Protein AF-A0AA35TK89-F1 (afdb_monomer)

Mean predicted aligned error: 12.52 Å

Nearest PDB structures (foldseek):
  7r2e-assembly1_A  TM=8.280E-01  e=3.442E-04  Homo sapiens
  4i98-assembly1_A  TM=2.600E-01  e=9.734E+00  Streptococcus pneumoniae P1031

Foldseek 3Di:
DDQWLQPDDPPVVQVVVQVVVQVVCCVPVVVDDRDRDDDDDDDADEHHDPDDPCRVLQVVQVVVLVVVCVVVVADPPRGDNCSRPPVCSPCSVVVVVVVVVVVVVVVVVVVPPDDDDDDDDDDDDDDDDDDDDDDDDDD

Structure (mmCIF, N/CA/C/O backbone):
data_AF-A0AA35TK89-F1
#
_entry.id   AF-A0AA35TK89-F1
#
loop_
_atom_site.group_PDB
_atom_site.id
_atom_site.type_symbol
_atom_site.label_atom_id
_atom_site.label_alt_id
_atom_site.label_comp_id
_atom_site.label_asym_id
_atom_site.label_entity_id
_atom_site.label_seq_id
_atom_site.pdbx_PDB_ins_code
_atom_site.Cartn_x
_atom_site.Cartn_y
_atom_site.Cartn_z
_atom_site.occupancy
_atom_site.B_iso_or_equiv
_atom_site.auth_seq_id
_atom_site.auth_comp_id
_atom_site.auth_asym_id
_atom_site.auth_atom_id
_atom_site.pdbx_PDB_model_num
ATOM 1 N N . MET A 1 1 ? -5.494 -4.785 6.173 1.00 86.12 1 MET A N 1
ATOM 2 C CA . MET A 1 1 ? -4.392 -5.705 5.810 1.00 86.12 1 MET A CA 1
ATOM 3 C C . MET A 1 1 ? -3.110 -4.909 5.686 1.00 86.12 1 MET A C 1
ATOM 5 O O . MET A 1 1 ? -3.197 -3.723 5.394 1.00 86.12 1 MET A O 1
ATOM 9 N N . ILE A 1 2 ? -1.957 -5.533 5.904 1.00 89.31 2 ILE A N 1
ATOM 10 C CA . ILE A 1 2 ? -0.645 -4.938 5.632 1.00 89.31 2 ILE A CA 1
ATOM 11 C C . ILE A 1 2 ? -0.025 -5.726 4.484 1.00 89.31 2 ILE A C 1
ATOM 13 O O . ILE A 1 2 ? 0.161 -6.933 4.607 1.00 89.31 2 ILE A O 1
ATOM 17 N N . LEU A 1 3 ? 0.241 -5.038 3.376 1.00 90.00 3 LEU A N 1
ATOM 18 C CA . LEU A 1 3 ? 0.800 -5.614 2.158 1.00 90.00 3 LEU A CA 1
ATOM 19 C C . LEU A 1 3 ? 2.230 -5.097 2.006 1.00 90.00 3 LEU A C 1
ATOM 21 O O . LEU A 1 3 ? 2.431 -3.958 1.595 1.00 90.00 3 LEU A O 1
ATOM 25 N N . ASP A 1 4 ? 3.206 -5.908 2.409 1.00 90.56 4 ASP A N 1
ATOM 26 C CA . ASP A 1 4 ? 4.624 -5.541 2.414 1.00 90.56 4 ASP A CA 1
ATOM 27 C C . ASP A 1 4 ? 5.449 -6.672 1.796 1.00 90.56 4 ASP A C 1
ATOM 29 O O . ASP A 1 4 ? 5.420 -7.803 2.272 1.00 90.56 4 ASP A O 1
ATOM 33 N N . SER A 1 5 ? 6.171 -6.363 0.721 1.00 90.25 5 SER A N 1
ATOM 34 C CA . SER A 1 5 ? 7.039 -7.299 0.003 1.00 90.25 5 SER A CA 1
ATOM 35 C C . SER A 1 5 ? 8.399 -7.507 0.669 1.00 90.25 5 SER A C 1
ATOM 37 O O . SER A 1 5 ? 9.101 -8.439 0.295 1.00 90.25 5 SER A O 1
ATOM 39 N N . LEU A 1 6 ? 8.789 -6.664 1.633 1.00 88.75 6 LEU A N 1
ATOM 40 C CA . LEU A 1 6 ? 9.995 -6.862 2.449 1.00 88.75 6 LEU A CA 1
ATOM 41 C C . LEU A 1 6 ? 9.738 -7.726 3.689 1.00 88.75 6 LEU A C 1
ATOM 43 O O . LEU A 1 6 ? 10.680 -8.036 4.409 1.00 88.75 6 LEU A O 1
ATOM 47 N N . GLU A 1 7 ? 8.475 -8.050 3.981 1.00 79.25 7 GLU A N 1
ATOM 48 C CA . GLU A 1 7 ? 8.054 -8.790 5.181 1.00 79.25 7 GLU A CA 1
ATOM 49 C C . GLU A 1 7 ? 8.506 -8.158 6.518 1.00 79.25 7 GLU A C 1
ATOM 51 O O . GLU A 1 7 ? 8.466 -8.790 7.579 1.00 79.25 7 GLU A O 1
ATOM 56 N N . ILE A 1 8 ? 8.877 -6.872 6.516 1.00 78.50 8 ILE A N 1
ATOM 57 C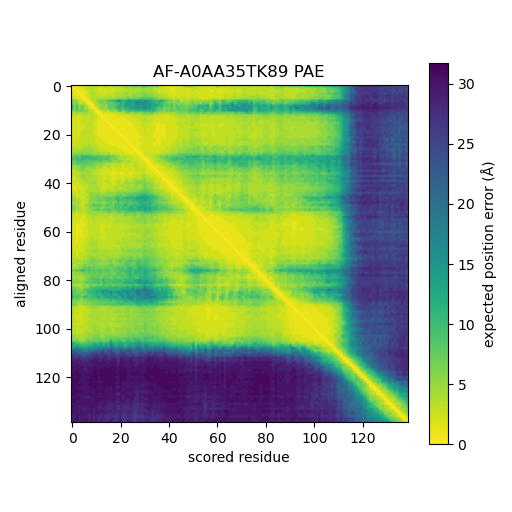 CA . ILE A 1 8 ? 9.311 -6.164 7.723 1.00 78.50 8 ILE A CA 1
ATOM 58 C C . ILE A 1 8 ? 8.074 -5.772 8.534 1.00 78.50 8 ILE A C 1
ATOM 60 O O . ILE A 1 8 ? 7.311 -4.869 8.186 1.00 78.50 8 ILE A O 1
ATOM 64 N N . ARG A 1 9 ? 7.876 -6.421 9.685 1.00 72.50 9 ARG A N 1
ATOM 65 C CA . ARG A 1 9 ? 6.754 -6.108 10.581 1.00 72.50 9 ARG A CA 1
ATOM 66 C C . ARG A 1 9 ? 6.933 -4.737 11.233 1.00 72.50 9 ARG A C 1
ATOM 68 O O . ARG A 1 9 ? 7.667 -4.577 12.202 1.00 72.50 9 ARG A O 1
ATOM 75 N N . ARG A 1 10 ? 6.183 -3.743 10.756 1.00 75.38 10 ARG A N 1
ATOM 76 C CA . ARG A 1 10 ? 6.142 -2.389 11.333 1.00 75.38 10 ARG A CA 1
ATOM 77 C C . ARG A 1 10 ? 4.942 -2.222 12.270 1.00 75.38 10 ARG A C 1
ATOM 79 O O . ARG A 1 10 ? 3.953 -1.579 11.923 1.00 75.38 10 ARG A O 1
ATOM 86 N N . GLY A 1 11 ? 5.029 -2.796 13.474 1.00 74.88 11 GLY A N 1
ATOM 87 C CA . GLY A 1 11 ? 3.918 -2.845 14.443 1.00 74.88 11 GLY A CA 1
ATOM 88 C C . GLY A 1 11 ? 3.301 -1.482 14.796 1.00 74.88 11 GLY A C 1
ATOM 89 O O . GLY A 1 11 ? 2.091 -1.380 14.986 1.00 74.88 11 GLY A O 1
ATOM 90 N N . ALA A 1 12 ? 4.099 -0.410 14.786 1.00 88.44 12 ALA A N 1
ATOM 91 C CA . ALA A 1 12 ? 3.628 0.943 15.087 1.00 88.44 12 ALA A CA 1
ATOM 92 C C . ALA A 1 12 ? 2.654 1.523 14.040 1.00 88.44 12 ALA A C 1
ATOM 94 O O . ALA A 1 12 ? 1.899 2.441 14.362 1.00 88.44 12 ALA A O 1
ATOM 95 N N . ILE A 1 13 ? 2.643 1.011 12.801 1.00 91.44 13 ILE A N 1
ATOM 96 C CA . ILE A 1 13 ? 1.786 1.543 11.727 1.00 91.44 13 ILE A CA 1
ATOM 97 C C . ILE A 1 13 ? 0.306 1.371 12.072 1.00 91.44 13 ILE A C 1
ATOM 99 O O . ILE A 1 13 ? -0.472 2.303 11.900 1.00 91.44 13 ILE A O 1
ATOM 103 N N . VAL A 1 14 ? -0.081 0.214 12.613 1.00 91.69 14 VAL A N 1
ATOM 104 C CA . VAL A 1 14 ? -1.481 -0.073 12.966 1.00 91.69 14 VAL A CA 1
ATOM 105 C C . VAL A 1 14 ? -1.971 0.879 14.049 1.00 91.69 14 VAL A C 1
ATOM 107 O O . VAL A 1 14 ? -3.064 1.429 13.944 1.00 91.69 14 VAL A O 1
ATOM 110 N N . THR A 1 15 ? -1.142 1.114 15.067 1.00 94.25 15 THR A N 1
ATOM 111 C CA . THR A 1 15 ? -1.441 2.066 16.140 1.00 94.25 15 THR A CA 1
ATOM 112 C C . THR A 1 15 ? -1.620 3.474 15.585 1.00 94.25 15 THR A C 1
ATOM 114 O O . THR A 1 15 ? -2.601 4.133 15.914 1.00 94.25 15 THR A O 1
ATOM 117 N N . ARG A 1 16 ? -0.727 3.920 14.691 1.00 96.00 16 ARG A N 1
ATOM 118 C CA . ARG A 1 16 ? -0.839 5.241 14.053 1.00 96.00 16 ARG A CA 1
ATOM 119 C C . ARG A 1 16 ? -2.115 5.375 13.222 1.00 96.00 16 ARG A C 1
ATOM 121 O O . ARG A 1 16 ? -2.794 6.385 13.353 1.00 96.00 16 ARG A O 1
ATOM 128 N N . ILE A 1 17 ? -2.472 4.358 12.434 1.00 96.12 17 ILE A N 1
ATOM 129 C CA . ILE A 1 17 ? -3.720 4.346 11.654 1.00 96.12 17 ILE A CA 1
ATOM 130 C C . ILE A 1 17 ? -4.944 4.404 12.579 1.00 96.12 17 ILE A C 1
ATOM 132 O O . ILE A 1 17 ? -5.846 5.196 12.337 1.00 96.12 17 ILE A O 1
ATOM 136 N N . ASN A 1 18 ? -4.975 3.612 13.654 1.00 96.12 18 ASN A N 1
ATOM 137 C CA . ASN A 1 18 ? -6.081 3.634 14.618 1.00 96.12 18 ASN A CA 1
ATOM 138 C C . ASN A 1 18 ? -6.241 5.003 15.292 1.00 96.12 18 ASN A C 1
ATOM 140 O O . ASN A 1 18 ? -7.367 5.481 15.439 1.00 96.12 18 ASN A O 1
ATOM 144 N N . ASN A 1 19 ? -5.131 5.636 15.675 1.00 96.94 19 ASN A N 1
ATOM 145 C CA . ASN A 1 19 ? -5.151 6.973 16.262 1.00 96.94 19 ASN A CA 1
ATOM 146 C C . ASN A 1 19 ? -5.663 7.999 15.247 1.00 96.94 19 ASN A C 1
ATOM 148 O O . ASN A 1 19 ? -6.616 8.708 15.540 1.00 96.94 19 ASN A O 1
ATOM 152 N N . TYR A 1 20 ? -5.107 8.005 14.032 1.00 97.44 20 TYR A N 1
ATOM 153 C CA . TYR A 1 20 ? -5.545 8.898 12.959 1.00 97.44 20 TYR A CA 1
ATOM 154 C C . TYR A 1 20 ? -7.046 8.772 12.676 1.00 97.44 20 TYR A C 1
ATOM 156 O O . TYR A 1 20 ? -7.752 9.770 12.668 1.00 97.44 20 TYR A O 1
ATOM 164 N N . LEU A 1 21 ? -7.561 7.548 12.516 1.00 97.25 21 LEU A N 1
ATOM 165 C CA . LEU A 1 21 ? -8.985 7.328 12.244 1.00 97.25 21 LEU A CA 1
ATOM 166 C C . LEU A 1 21 ? -9.887 7.757 13.409 1.00 97.25 21 LEU A C 1
ATOM 168 O O . LEU A 1 21 ? -11.005 8.206 13.175 1.00 97.25 21 LEU A O 1
ATOM 172 N N . THR A 1 22 ? -9.409 7.624 14.649 1.00 97.06 22 THR A N 1
ATOM 173 C CA . THR A 1 22 ? -10.129 8.083 15.848 1.00 97.06 22 THR A CA 1
ATOM 174 C C . THR A 1 22 ? -10.279 9.604 15.838 1.00 97.06 22 THR A C 1
ATOM 176 O O . THR A 1 22 ? -11.391 10.103 16.008 1.00 97.06 22 THR A O 1
ATOM 179 N N . GLU A 1 23 ? -9.196 10.330 15.556 1.00 97.00 23 GLU A N 1
ATOM 180 C CA . GLU A 1 23 ? -9.220 11.794 15.455 1.00 97.00 23 GLU A CA 1
ATOM 181 C C . GLU A 1 23 ? -10.053 12.269 14.254 1.00 97.00 23 GLU A C 1
ATOM 183 O O . GLU A 1 23 ? -10.955 13.096 14.402 1.00 97.00 23 GLU A O 1
ATOM 188 N N . GLU A 1 24 ? -9.835 11.690 13.069 1.00 97.25 24 GLU A N 1
ATOM 189 C CA . GLU A 1 24 ? -10.591 12.030 11.856 1.00 97.25 24 GLU A CA 1
ATOM 190 C C . GLU A 1 24 ? -12.095 11.809 12.024 1.00 97.25 24 GLU A C 1
ATOM 192 O O . GLU A 1 24 ? -12.898 12.598 11.521 1.00 97.25 24 GLU A O 1
ATOM 197 N N . TRP A 1 25 ? -12.498 10.752 12.736 1.00 96.75 25 TRP A N 1
ATOM 198 C CA . TRP A 1 25 ? -13.903 10.518 13.054 1.00 96.75 25 TRP A CA 1
ATOM 199 C C . TRP A 1 25 ? -14.468 11.626 13.937 1.00 96.75 25 TRP A C 1
ATOM 201 O O . TRP A 1 25 ? -15.524 12.165 13.614 1.00 96.75 25 TRP A O 1
ATOM 211 N N . GLY A 1 26 ? -13.757 12.018 14.999 1.00 95.19 26 GLY A N 1
ATOM 212 C CA . GLY A 1 26 ? -14.169 13.128 15.862 1.00 95.19 26 GLY A CA 1
ATOM 213 C C . GLY A 1 26 ? -14.350 14.442 15.094 1.00 95.19 26 GLY A C 1
ATOM 214 O O . GLY A 1 26 ? -15.298 15.184 15.345 1.00 95.19 26 GLY A O 1
ATOM 215 N N . VAL A 1 27 ? -13.499 14.701 14.097 1.00 95.88 27 VAL A N 1
ATOM 216 C CA . VAL A 1 27 ? -13.588 15.905 13.256 1.00 95.88 27 VAL A CA 1
ATOM 217 C C . VAL A 1 27 ? -14.733 15.825 12.242 1.00 95.88 27 VAL A C 1
ATOM 219 O O . VAL A 1 27 ? -15.470 16.800 12.075 1.00 95.88 27 VAL A O 1
ATOM 222 N N . LYS A 1 28 ? -14.893 14.692 11.545 1.00 96.38 28 LYS A N 1
ATOM 223 C CA . LYS A 1 28 ? -15.840 14.547 10.421 1.00 96.38 28 LYS A CA 1
ATOM 224 C C . LYS A 1 28 ? -17.244 14.105 10.834 1.00 96.38 28 LYS A C 1
ATOM 226 O O . LYS A 1 28 ? -18.175 14.266 10.047 1.00 96.38 28 LYS A O 1
ATOM 231 N N . LYS A 1 29 ? -17.408 13.511 12.017 1.00 94.94 29 LYS A N 1
ATOM 232 C CA . LYS A 1 29 ? -18.661 12.919 12.515 1.00 94.94 29 LYS A CA 1
ATOM 233 C C . LYS A 1 29 ? -19.034 13.486 13.887 1.00 94.94 29 LYS A C 1
ATOM 235 O O . LYS A 1 29 ? -19.331 12.733 14.806 1.00 94.94 29 LYS A O 1
ATOM 240 N N . LYS A 1 30 ? -19.034 14.819 14.007 1.00 87.06 30 LYS A N 1
ATOM 241 C CA . LYS A 1 30 ? -19.283 15.550 15.267 1.00 87.06 30 LYS A CA 1
ATOM 242 C C . LYS A 1 30 ? -20.627 15.224 15.923 1.00 87.06 30 LYS A C 1
ATOM 244 O O . LYS A 1 30 ? -20.705 15.195 17.144 1.00 87.06 30 LYS A O 1
ATOM 249 N N . ASP A 1 31 ? -21.644 14.932 15.115 1.00 93.50 31 ASP A N 1
ATOM 250 C CA . ASP A 1 31 ? -22.985 14.577 15.601 1.00 93.50 31 ASP A CA 1
ATOM 251 C C . ASP A 1 31 ? -23.131 13.078 15.916 1.00 93.50 31 ASP A C 1
ATOM 253 O O . ASP A 1 31 ? -24.184 12.619 16.355 1.00 93.50 31 ASP A O 1
ATOM 257 N N . CYS A 1 32 ? -22.091 12.280 15.660 1.00 92.94 32 CYS A N 1
ATOM 258 C CA . CYS A 1 32 ? -22.058 10.864 16.002 1.00 92.94 32 CYS A CA 1
ATOM 259 C C . CYS A 1 32 ? -21.332 10.647 17.330 1.00 92.94 32 CYS A C 1
ATOM 261 O O . CYS A 1 32 ? -20.485 11.433 17.751 1.00 92.94 32 CYS A O 1
ATOM 263 N N . SER A 1 33 ? -21.612 9.511 17.969 1.00 93.31 33 SER A N 1
ATOM 264 C CA . SER A 1 33 ? -20.883 9.095 19.164 1.00 93.31 33 SER A CA 1
ATOM 265 C C . S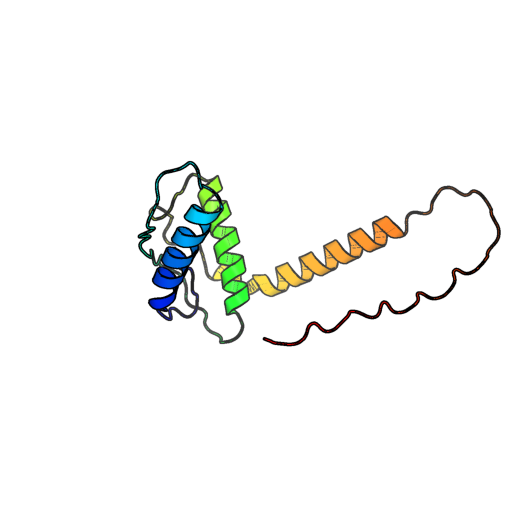ER A 1 33 ? -19.370 9.009 18.900 1.00 93.31 33 SER A C 1
ATOM 267 O O . SER A 1 33 ? -18.971 8.559 17.815 1.00 93.31 33 SER A O 1
ATOM 269 N N . PRO A 1 34 ? -18.521 9.339 19.890 1.00 92.19 34 PRO A N 1
ATOM 270 C CA . PRO A 1 34 ? -17.085 9.111 19.801 1.00 92.19 34 PRO A CA 1
ATOM 271 C C . PRO A 1 34 ? -16.768 7.639 19.511 1.00 92.19 34 PRO A C 1
ATOM 273 O O . PRO A 1 34 ? -17.321 6.738 20.143 1.00 92.19 34 PRO A O 1
ATOM 276 N N . VAL A 1 35 ? -15.851 7.388 18.575 1.00 95.44 35 VAL A N 1
ATOM 277 C CA . 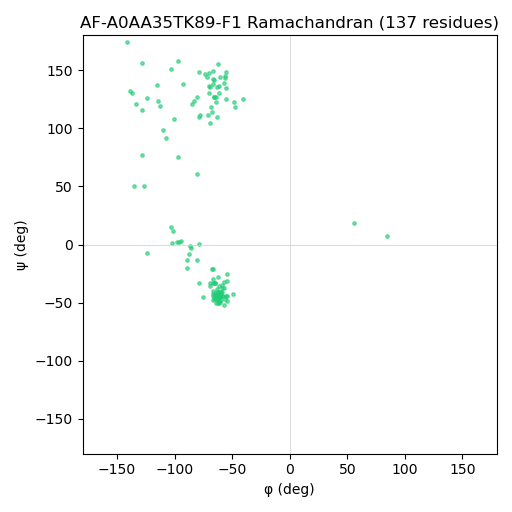VAL A 1 35 ? -15.398 6.037 18.213 1.00 95.44 35 VAL A CA 1
ATOM 278 C C . VAL A 1 35 ? -13.890 5.957 18.374 1.00 95.44 35 VAL A C 1
ATOM 280 O O . VAL A 1 35 ? -13.159 6.734 17.771 1.00 95.44 35 VAL A O 1
ATOM 283 N N . LYS A 1 36 ? -13.419 4.970 19.142 1.00 95.56 36 LYS A N 1
ATOM 284 C CA . LYS A 1 36 ? -11.996 4.629 19.241 1.00 95.56 36 LYS A CA 1
ATOM 285 C C . LYS A 1 36 ? -11.698 3.412 18.375 1.00 95.56 36 LYS A C 1
ATOM 287 O O . LYS A 1 36 ? -12.071 2.291 18.730 1.00 95.56 36 LYS A O 1
ATOM 292 N N . PHE A 1 37 ? -11.010 3.620 17.257 1.00 95.25 37 PHE A N 1
ATOM 293 C CA . PHE A 1 37 ? -10.678 2.538 16.332 1.00 95.25 37 PHE A CA 1
ATOM 294 C C . PHE A 1 37 ? -9.653 1.575 16.950 1.00 95.25 37 PHE A C 1
ATOM 296 O O . PHE A 1 37 ? -8.670 1.980 17.570 1.00 95.25 37 PHE A O 1
ATOM 303 N N . LYS A 1 38 ? -9.900 0.269 16.785 1.00 93.94 38 LYS A N 1
ATOM 304 C CA . LYS A 1 38 ? -9.034 -0.833 17.244 1.00 93.94 38 LYS A CA 1
ATOM 305 C C . LYS A 1 38 ? -8.882 -1.889 16.146 1.00 93.94 38 LYS A C 1
ATOM 307 O O . LYS A 1 38 ? -9.123 -3.077 16.360 1.00 93.94 38 LYS A O 1
ATOM 312 N N . LEU A 1 39 ? -8.530 -1.446 14.942 1.00 91.19 39 LEU A N 1
ATOM 313 C CA . LEU A 1 39 ? -8.285 -2.322 13.801 1.00 91.19 39 LEU A CA 1
ATOM 314 C C . LEU A 1 39 ? -7.123 -3.272 14.108 1.00 91.19 39 LEU A C 1
ATOM 316 O O . LEU A 1 39 ? -6.087 -2.853 14.632 1.00 91.19 39 LEU A O 1
ATOM 320 N N . LYS A 1 40 ? -7.297 -4.549 13.756 1.00 89.25 40 LYS A N 1
ATOM 321 C CA . LYS A 1 40 ? -6.250 -5.575 13.822 1.00 89.25 40 LYS A CA 1
ATOM 322 C C . LYS A 1 40 ? -5.539 -5.669 12.474 1.00 89.25 40 LYS A C 1
ATOM 324 O O . LYS A 1 40 ? -6.184 -5.660 11.425 1.00 89.25 40 LYS A O 1
ATOM 329 N N . ALA A 1 41 ? -4.213 -5.790 12.492 1.00 87.31 41 ALA A N 1
ATOM 330 C CA . ALA A 1 41 ? -3.475 -6.102 11.275 1.00 87.31 41 ALA A CA 1
ATOM 331 C C . ALA A 1 41 ? -3.744 -7.539 10.830 1.00 87.31 41 ALA A C 1
ATOM 333 O O . ALA A 1 41 ? -3.711 -8.472 11.627 1.00 87.31 41 ALA A O 1
ATOM 334 N N . VAL A 1 42 ? -3.947 -7.691 9.526 1.00 85.50 42 VAL A N 1
ATOM 335 C CA . VAL A 1 42 ? -3.960 -8.978 8.830 1.00 85.50 42 VAL A CA 1
ATOM 336 C C . VAL A 1 42 ? -2.773 -8.966 7.881 1.00 85.50 42 VAL A C 1
ATOM 338 O O . VAL A 1 42 ? -2.666 -8.046 7.064 1.00 85.50 42 VAL A O 1
ATOM 341 N N . HIS A 1 43 ? -1.899 -9.958 8.016 1.00 84.38 43 HIS A N 1
ATOM 342 C CA . HIS A 1 43 ? -0.732 -10.167 7.165 1.00 84.38 43 HIS A CA 1
ATOM 343 C C . HIS A 1 43 ? -1.019 -11.372 6.266 1.00 84.38 43 HIS A C 1
ATOM 345 O O . HIS A 1 43 ? -0.816 -12.502 6.712 1.00 84.38 43 HIS A O 1
ATOM 351 N N . PRO A 1 44 ? -1.578 -11.165 5.061 1.00 82.19 44 PRO A N 1
ATOM 352 C CA . PRO A 1 44 ? -1.762 -12.265 4.126 1.00 82.19 44 PRO A CA 1
ATOM 353 C C . PRO A 1 44 ? -0.400 -12.843 3.735 1.00 82.19 44 PRO A C 1
ATOM 355 O O . PRO A 1 44 ? 0.614 -12.144 3.774 1.00 82.19 44 PRO A O 1
ATOM 358 N N . LYS A 1 45 ? -0.392 -14.113 3.330 1.00 80.12 45 LYS A N 1
ATOM 359 C CA . LYS A 1 45 ? 0.779 -14.706 2.691 1.00 80.12 45 LYS A CA 1
ATOM 360 C C . LYS A 1 45 ? 1.016 -13.972 1.371 1.00 80.12 45 LYS A C 1
ATOM 362 O O . LYS A 1 45 ? 0.109 -13.868 0.546 1.00 80.12 45 LYS A O 1
ATOM 367 N N . LEU A 1 46 ? 2.209 -13.415 1.222 1.00 82.88 46 LEU A N 1
ATOM 368 C CA . LEU A 1 46 ? 2.649 -12.678 0.044 1.00 82.88 46 LEU A CA 1
ATOM 369 C C . LEU A 1 46 ? 3.981 -13.255 -0.410 1.00 82.88 46 LEU A C 1
ATOM 371 O O . LEU A 1 46 ? 4.704 -13.855 0.382 1.00 82.88 46 LEU A O 1
ATOM 375 N N . LEU A 1 47 ? 4.300 -13.082 -1.687 1.00 81.00 47 LEU A N 1
ATOM 376 C CA . LEU A 1 47 ? 5.612 -13.459 -2.193 1.00 81.00 47 LEU A CA 1
ATOM 377 C C . LEU A 1 47 ? 6.596 -12.319 -1.899 1.00 81.00 47 LEU A C 1
ATOM 379 O O . LEU A 1 47 ? 6.333 -11.184 -2.308 1.00 81.00 47 LEU A O 1
ATOM 383 N N . PRO A 1 48 ? 7.708 -12.588 -1.195 1.00 83.19 48 PRO A N 1
ATOM 384 C CA . PRO A 1 48 ? 8.688 -11.560 -0.894 1.00 83.19 48 PRO A CA 1
ATOM 385 C C . PRO A 1 48 ? 9.378 -11.088 -2.177 1.00 83.19 48 PRO A C 1
ATOM 387 O O . PRO A 1 48 ? 9.557 -11.849 -3.134 1.00 83.19 48 PRO A O 1
ATOM 390 N N . GLN A 1 49 ? 9.794 -9.823 -2.200 1.00 87.44 49 GLN A N 1
ATOM 391 C CA . GLN A 1 49 ? 10.648 -9.335 -3.280 1.00 87.44 49 GLN A CA 1
ATOM 392 C C . GLN A 1 49 ? 12.060 -9.9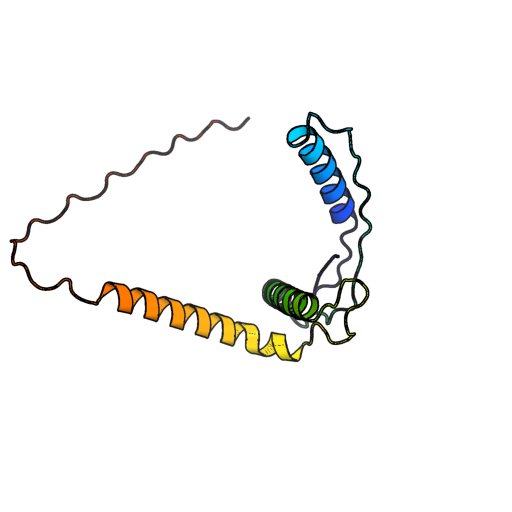11 -3.146 1.00 87.44 49 GLN A C 1
ATOM 394 O O . GLN A 1 49 ? 12.581 -10.056 -2.043 1.00 87.44 49 GLN A O 1
ATOM 399 N N . ASN A 1 50 ? 12.703 -10.200 -4.277 1.00 86.00 50 ASN A N 1
ATOM 400 C CA . ASN A 1 50 ? 14.072 -10.723 -4.326 1.00 86.00 50 ASN A CA 1
ATOM 401 C C . ASN A 1 50 ? 15.125 -9.653 -4.671 1.00 86.00 50 ASN A C 1
ATOM 403 O O . ASN A 1 50 ? 16.268 -9.987 -4.972 1.00 86.00 50 ASN A O 1
ATOM 407 N N . ASN A 1 51 ? 14.750 -8.374 -4.651 1.00 86.81 51 ASN A N 1
ATOM 408 C CA . ASN A 1 51 ? 15.644 -7.237 -4.864 1.00 86.81 51 ASN A CA 1
ATOM 409 C C . ASN A 1 51 ? 15.275 -6.073 -3.928 1.00 86.81 51 ASN A C 1
ATOM 411 O O . ASN A 1 51 ? 14.294 -6.146 -3.195 1.00 86.81 51 ASN A O 1
ATOM 415 N N . SER A 1 52 ? 16.072 -5.004 -3.927 1.00 87.19 52 SER A N 1
ATOM 416 C CA . SER A 1 52 ? 15.900 -3.857 -3.024 1.00 87.19 52 SER A CA 1
ATOM 417 C C . SER A 1 52 ? 15.158 -2.664 -3.641 1.00 87.19 52 SER A C 1
ATOM 419 O O . SER A 1 52 ? 15.014 -1.636 -2.980 1.00 87.19 52 SER A O 1
ATOM 421 N N . CYS A 1 53 ? 14.697 -2.761 -4.892 1.00 90.62 53 CYS A N 1
ATOM 422 C CA . CYS A 1 53 ? 14.171 -1.622 -5.652 1.00 90.62 53 CYS A CA 1
ATOM 423 C C . CYS A 1 53 ? 12.744 -1.816 -6.192 1.00 90.62 53 CYS A C 1
ATOM 425 O O . CYS A 1 53 ? 12.155 -0.859 -6.703 1.00 90.62 53 CYS A O 1
ATOM 427 N N . ASP A 1 54 ? 12.162 -3.011 -6.064 1.00 91.62 54 ASP A N 1
ATOM 428 C CA . ASP A 1 54 ? 10.837 -3.348 -6.593 1.00 91.62 54 ASP A CA 1
ATOM 429 C C . ASP A 1 54 ? 9.700 -3.184 -5.585 1.00 91.62 54 ASP A C 1
ATOM 431 O O . ASP A 1 54 ? 8.549 -3.427 -5.942 1.00 91.62 54 ASP A O 1
ATOM 435 N N . CYS A 1 55 ? 9.954 -2.710 -4.361 1.00 92.06 55 CYS A N 1
ATOM 436 C CA . CYS A 1 55 ? 8.918 -2.575 -3.330 1.00 92.06 55 CYS A CA 1
ATOM 437 C C . CYS A 1 55 ? 7.656 -1.846 -3.842 1.00 92.06 55 CYS A C 1
ATOM 439 O O . CYS A 1 55 ? 6.541 -2.317 -3.620 1.00 92.06 55 CYS A O 1
ATOM 441 N N . GLY A 1 56 ? 7.825 -0.768 -4.616 1.00 92.88 56 GLY A N 1
ATOM 442 C CA . GLY A 1 56 ? 6.726 -0.035 -5.252 1.00 92.88 56 GLY A CA 1
ATOM 443 C C . GLY A 1 56 ? 6.027 -0.806 -6.379 1.00 92.88 56 GLY A C 1
ATOM 444 O O . GLY A 1 56 ? 4.814 -0.698 -6.532 1.00 92.88 56 GLY A O 1
ATOM 445 N N . VAL A 1 57 ? 6.753 -1.633 -7.134 1.00 93.50 57 VAL A N 1
ATOM 446 C CA . VAL A 1 57 ? 6.176 -2.507 -8.171 1.00 93.50 57 VAL A CA 1
ATOM 447 C C . VAL A 1 57 ? 5.286 -3.574 -7.531 1.00 93.50 57 VAL A C 1
ATOM 449 O O . VAL A 1 57 ? 4.169 -3.801 -7.994 1.00 93.50 57 VAL A O 1
ATOM 452 N N . PHE A 1 58 ? 5.738 -4.172 -6.426 1.00 92.88 58 PHE A N 1
ATOM 453 C CA . PHE A 1 58 ? 4.941 -5.122 -5.650 1.00 92.88 58 PHE A CA 1
ATOM 454 C C . PHE A 1 58 ? 3.680 -4.472 -5.071 1.00 92.88 58 PHE A C 1
ATOM 456 O O . PHE A 1 58 ? 2.613 -5.071 -5.157 1.00 92.88 58 PHE A O 1
ATOM 463 N N . VAL A 1 59 ? 3.755 -3.234 -4.561 1.00 92.88 59 VAL A N 1
ATOM 464 C CA . VAL A 1 59 ? 2.560 -2.496 -4.101 1.00 92.88 59 VAL A CA 1
ATOM 465 C C . VAL A 1 59 ? 1.523 -2.374 -5.218 1.00 92.88 59 VAL A C 1
ATOM 467 O O . VAL A 1 59 ? 0.351 -2.675 -4.994 1.00 92.88 59 VAL A O 1
ATOM 470 N N . LEU A 1 60 ? 1.941 -1.988 -6.428 1.00 94.38 60 LEU A N 1
ATOM 471 C CA . LEU A 1 60 ? 1.034 -1.887 -7.574 1.00 94.38 60 LEU A CA 1
ATOM 472 C C . LEU A 1 60 ? 0.409 -3.241 -7.927 1.00 94.38 60 LEU A C 1
ATOM 474 O O . LEU A 1 60 ? -0.796 -3.309 -8.173 1.00 94.38 60 LEU A O 1
ATOM 478 N N . GLN A 1 61 ? 1.201 -4.316 -7.913 1.00 92.56 61 GLN A N 1
ATOM 479 C CA . GLN A 1 61 ? 0.689 -5.656 -8.190 1.00 92.56 61 GLN A CA 1
ATOM 480 C C . GLN A 1 61 ? -0.310 -6.122 -7.123 1.00 92.56 61 GLN A C 1
ATOM 482 O O . GLN A 1 61 ? -1.370 -6.635 -7.467 1.00 92.56 61 GLN A O 1
ATOM 487 N N . TYR A 1 62 ? -0.027 -5.896 -5.838 1.00 91.88 62 TYR A N 1
ATOM 488 C CA . TYR A 1 62 ? -0.930 -6.277 -4.752 1.00 91.88 62 TYR A CA 1
ATOM 489 C C . TYR A 1 62 ? -2.275 -5.559 -4.832 1.00 91.88 62 TYR A C 1
ATOM 491 O O . TYR A 1 62 ? -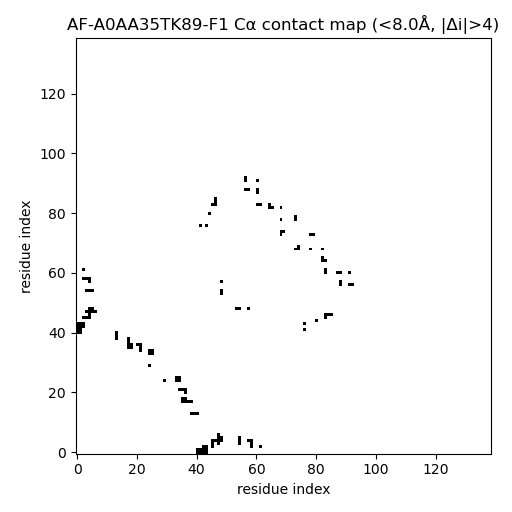3.313 -6.173 -4.597 1.00 91.88 62 TYR A O 1
ATOM 499 N N . VAL A 1 63 ? -2.273 -4.269 -5.175 1.00 92.75 63 VAL A N 1
ATOM 500 C CA . VAL A 1 63 ? -3.509 -3.493 -5.338 1.00 92.75 63 VAL A CA 1
ATOM 501 C C . VAL A 1 63 ? -4.316 -4.001 -6.533 1.00 92.75 63 VAL A C 1
ATOM 503 O O . VAL A 1 63 ? -5.525 -4.191 -6.412 1.00 92.75 63 VAL A O 1
ATOM 506 N N . GLU A 1 64 ? -3.669 -4.270 -7.667 1.00 92.88 64 GLU A N 1
ATOM 507 C CA . GLU A 1 64 ? -4.342 -4.829 -8.844 1.00 92.88 64 GLU A CA 1
ATOM 508 C C . GLU A 1 64 ? -4.979 -6.194 -8.543 1.00 92.88 64 GLU A C 1
ATOM 510 O O . GLU A 1 64 ? -6.171 -6.387 -8.792 1.00 92.88 64 GLU A O 1
ATOM 515 N N . SER A 1 65 ? -4.214 -7.106 -7.941 1.00 91.06 65 SER A N 1
ATOM 516 C CA . SER A 1 65 ? -4.678 -8.425 -7.504 1.00 91.06 65 SER A CA 1
ATOM 517 C C . SER A 1 65 ? -5.826 -8.340 -6.496 1.00 91.06 65 SER A C 1
ATOM 519 O O . SER A 1 65 ? -6.802 -9.083 -6.603 1.00 91.06 65 SER A O 1
ATOM 521 N N . LEU A 1 66 ? -5.757 -7.403 -5.543 1.00 91.31 66 LEU A N 1
ATOM 522 C CA . LEU A 1 66 ? -6.820 -7.181 -4.565 1.00 91.31 66 LEU A CA 1
ATOM 523 C C . LEU A 1 66 ? -8.128 -6.811 -5.268 1.00 91.31 66 LEU A C 1
ATOM 525 O O . LEU A 1 66 ? -9.161 -7.410 -4.988 1.00 91.31 66 LEU A O 1
ATOM 529 N N . PHE A 1 67 ? -8.101 -5.871 -6.214 1.00 92.69 67 PHE A N 1
ATOM 530 C CA . PHE A 1 67 ? -9.309 -5.496 -6.950 1.00 92.69 67 PHE A CA 1
ATOM 531 C C . PHE A 1 67 ? -9.843 -6.622 -7.838 1.00 92.69 67 PHE A C 1
ATOM 533 O O . PHE A 1 67 ? -11.058 -6.730 -7.992 1.00 92.69 67 PHE A O 1
ATOM 540 N N . GLN A 1 68 ? -8.980 -7.467 -8.405 1.00 91.44 68 GLN A N 1
ATOM 541 C CA . GLN A 1 68 ? -9.417 -8.665 -9.131 1.00 91.44 68 GLN A CA 1
ATOM 542 C C . GLN A 1 68 ? -10.133 -9.652 -8.196 1.00 91.44 68 GLN A C 1
ATOM 544 O 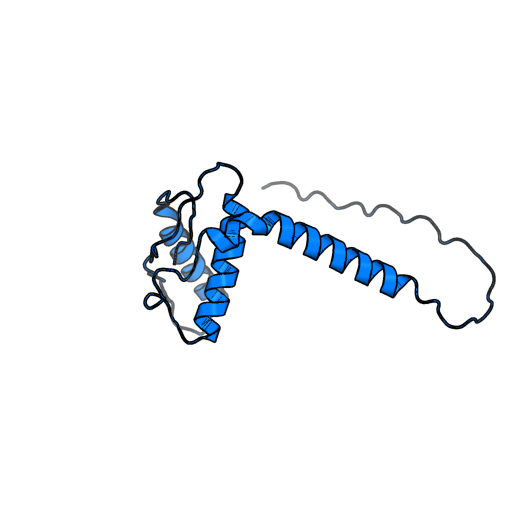O . GLN A 1 68 ? -11.225 -10.111 -8.524 1.00 91.44 68 GLN A O 1
ATOM 549 N N . CYS A 1 69 ? -9.585 -9.894 -7.002 1.00 90.31 69 CYS A N 1
ATOM 550 C CA . CYS A 1 69 ? -10.207 -10.739 -5.980 1.00 90.31 69 CYS A CA 1
ATOM 551 C C . CYS A 1 69 ? -11.559 -10.189 -5.520 1.00 90.31 69 CYS A C 1
ATOM 553 O O . CYS A 1 69 ? -12.547 -10.920 -5.509 1.00 90.31 69 CYS A O 1
ATOM 555 N N . LEU A 1 70 ? -11.623 -8.890 -5.211 1.00 91.69 70 LEU A N 1
ATOM 556 C CA . LEU A 1 70 ? -12.859 -8.228 -4.789 1.00 91.69 70 LEU A CA 1
ATOM 557 C C . LEU A 1 70 ? -13.944 -8.318 -5.872 1.00 91.69 70 LEU A C 1
ATOM 559 O O . LEU A 1 70 ? -15.098 -8.595 -5.556 1.00 91.69 70 LEU A O 1
ATOM 563 N N . LYS A 1 71 ? -13.582 -8.140 -7.150 1.00 92.62 71 LYS A N 1
ATOM 564 C CA . LYS A 1 71 ? -14.509 -8.304 -8.286 1.00 92.62 71 LYS A CA 1
ATOM 565 C C . LYS A 1 71 ? -15.010 -9.740 -8.438 1.00 92.62 71 LYS A C 1
ATOM 567 O O . LYS A 1 71 ? -16.153 -9.933 -8.833 1.00 92.62 71 LYS A O 1
ATOM 572 N N . ALA A 1 72 ? -14.177 -10.725 -8.110 1.00 91.31 72 ALA A N 1
ATOM 573 C CA . ALA A 1 72 ? -14.551 -12.137 -8.085 1.00 91.31 72 ALA A CA 1
ATOM 574 C C . ALA A 1 72 ? -15.345 -12.539 -6.822 1.00 91.31 72 ALA A C 1
ATOM 576 O O . ALA A 1 72 ? -15.723 -13.698 -6.682 1.00 91.31 72 ALA A O 1
ATOM 577 N N . GLY A 1 73 ? -15.613 -11.603 -5.902 1.00 91.69 73 GLY A N 1
ATOM 578 C CA . GLY A 1 73 ? -16.356 -11.859 -4.665 1.00 91.69 73 GLY A CA 1
ATOM 579 C C . GLY A 1 73 ? -15.507 -12.409 -3.515 1.00 91.69 73 GLY A C 1
ATOM 580 O O . GLY A 1 73 ? -16.050 -12.750 -2.466 1.00 91.69 73 GLY A O 1
ATOM 581 N N . HIS A 1 74 ? -14.182 -12.472 -3.668 1.00 89.44 74 HIS A N 1
ATOM 582 C CA . HIS A 1 74 ? -13.280 -12.851 -2.585 1.00 89.44 74 HIS A CA 1
ATOM 583 C C . HIS A 1 74 ? -13.031 -11.660 -1.659 1.00 89.44 74 HIS A C 1
ATOM 585 O O . HIS A 1 74 ? -12.605 -10.590 -2.098 1.00 89.44 74 HIS A O 1
ATOM 591 N N . LEU A 1 75 ? -13.260 -11.856 -0.360 1.00 85.50 75 LEU A N 1
ATOM 592 C CA . LEU A 1 75 ? -13.025 -10.851 0.673 1.00 85.50 75 LEU A CA 1
ATOM 593 C C . LEU A 1 75 ? -11.919 -11.318 1.621 1.00 85.50 75 LEU A C 1
ATOM 595 O O . LEU A 1 75 ? -11.933 -12.470 2.054 1.00 85.50 75 LEU A O 1
ATOM 599 N N . PRO A 1 76 ? -10.986 -10.439 2.018 1.00 81.56 76 PRO A N 1
ATOM 600 C CA . PRO A 1 76 ? -10.010 -10.771 3.046 1.00 81.56 76 PRO A CA 1
ATOM 601 C C . PRO A 1 76 ? -10.677 -11.204 4.367 1.00 81.56 76 PRO A C 1
ATOM 603 O O . PRO A 1 76 ? -11.629 -10.553 4.800 1.00 81.56 76 PRO A O 1
ATOM 606 N N . PRO A 1 77 ? -10.164 -12.241 5.060 1.00 78.88 77 PRO A N 1
ATOM 607 C CA . PRO A 1 77 ? -8.942 -12.995 4.760 1.00 78.88 77 PRO A CA 1
ATOM 608 C C . PRO A 1 77 ? -9.128 -14.172 3.780 1.00 78.88 77 PRO A C 1
ATOM 610 O O . PRO A 1 77 ? -8.147 -14.832 3.465 1.00 78.88 77 PRO A O 1
ATOM 613 N N . ALA A 1 78 ? -10.345 -14.437 3.301 1.00 83.81 78 ALA A N 1
ATOM 614 C CA . ALA A 1 78 ? -10.688 -15.551 2.414 1.00 83.81 78 ALA A CA 1
ATOM 615 C C . ALA A 1 78 ? -10.339 -15.257 0.939 1.00 83.81 78 ALA A C 1
ATOM 617 O O . ALA A 1 78 ? -11.209 -15.219 0.067 1.00 83.81 78 ALA A O 1
ATOM 618 N N . MET A 1 79 ? -9.056 -15.015 0.671 1.00 82.31 79 MET A N 1
ATOM 619 C CA . MET A 1 79 ? -8.516 -14.891 -0.687 1.00 82.31 79 MET A CA 1
ATOM 620 C C . MET A 1 79 ? -7.770 -16.176 -1.083 1.00 82.31 79 MET A C 1
ATOM 622 O O . MET A 1 79 ? -7.244 -16.843 -0.191 1.00 82.31 79 MET A O 1
ATOM 626 N N . PRO A 1 80 ? -7.707 -16.527 -2.382 1.00 85.06 80 PRO A N 1
ATOM 627 C CA . PRO A 1 80 ? -6.904 -17.656 -2.865 1.00 85.06 80 PRO A CA 1
ATOM 628 C C . PRO A 1 80 ? -5.431 -17.531 -2.454 1.00 85.06 80 PRO A C 1
ATOM 630 O O . PRO A 1 80 ? -4.924 -16.418 -2.375 1.00 85.06 80 PRO A O 1
ATOM 633 N N . ASP A 1 81 ? -4.719 -18.636 -2.231 1.00 81.19 81 ASP A N 1
ATOM 634 C CA . ASP A 1 81 ? -3.313 -18.604 -1.783 1.00 81.19 81 ASP A CA 1
ATOM 635 C C . ASP A 1 81 ? -2.356 -17.938 -2.792 1.00 81.19 81 ASP A C 1
ATOM 637 O O . ASP A 1 81 ? -1.332 -17.371 -2.408 1.00 81.19 81 ASP A O 1
ATOM 641 N N . ASP A 1 82 ? -2.689 -17.984 -4.079 1.00 79.62 82 ASP A N 1
ATOM 642 C CA . ASP A 1 82 ? -1.910 -17.465 -5.204 1.00 79.62 82 ASP A CA 1
ATOM 643 C C . ASP A 1 82 ? -2.445 -16.133 -5.753 1.00 79.62 82 ASP A C 1
ATOM 645 O O . ASP A 1 82 ? -2.026 -15.683 -6.821 1.00 79.62 82 ASP A O 1
ATOM 649 N N . TRP A 1 83 ? -3.322 -15.460 -4.999 1.00 85.00 83 TRP A N 1
ATOM 650 C CA . TRP A 1 83 ? -3.979 -14.218 -5.415 1.00 85.00 83 TRP A CA 1
ATOM 651 C C . TRP A 1 83 ? -3.008 -13.105 -5.856 1.00 85.00 83 TRP A C 1
ATOM 653 O O . TRP A 1 83 ? -3.375 -12.238 -6.651 1.00 85.00 83 TRP A O 1
ATOM 663 N N . ALA A 1 84 ? -1.763 -13.132 -5.367 1.00 79.50 84 ALA A N 1
ATOM 664 C CA . ALA A 1 84 ? -0.689 -12.203 -5.710 1.00 79.50 84 ALA A CA 1
ATOM 665 C C . ALA A 1 84 ? 0.595 -12.955 -6.123 1.00 79.50 84 ALA A C 1
ATOM 667 O O . ALA A 1 84 ? 1.547 -13.070 -5.346 1.00 79.50 84 ALA A O 1
ATOM 668 N N . SER A 1 85 ? 0.618 -13.485 -7.351 1.00 75.69 85 SER A N 1
ATOM 669 C CA . SER A 1 85 ? 1.717 -14.317 -7.862 1.00 75.69 85 SER A CA 1
ATOM 670 C C . SER A 1 85 ? 2.946 -13.510 -8.324 1.00 75.69 85 SER A C 1
ATOM 672 O O . SER A 1 85 ? 2.839 -12.410 -8.866 1.00 75.69 85 SER A O 1
ATOM 674 N N . TYR A 1 86 ? 4.142 -14.093 -8.187 1.00 72.50 86 TYR A N 1
ATOM 675 C CA . TYR A 1 86 ? 5.412 -13.462 -8.575 1.00 72.50 86 TYR A CA 1
ATOM 676 C C . TYR A 1 86 ? 5.536 -13.259 -10.089 1.00 72.50 86 TYR A C 1
ATOM 678 O O . TYR A 1 86 ? 6.125 -12.280 -10.548 1.00 72.50 86 TYR A O 1
ATOM 686 N N . HIS A 1 87 ? 4.956 -14.172 -10.874 1.00 73.38 87 HIS A N 1
ATOM 687 C CA . HIS A 1 87 ? 5.001 -14.120 -12.334 1.00 73.38 87 HIS A CA 1
ATOM 688 C C . HIS A 1 87 ? 4.389 -12.820 -12.880 1.00 73.38 87 HIS A C 1
ATOM 690 O O . HIS A 1 87 ? 4.898 -12.246 -13.841 1.00 73.38 87 HIS A O 1
ATOM 696 N N . GLN A 1 88 ? 3.344 -12.307 -12.224 1.00 72.62 88 GLN A N 1
ATOM 697 C CA . GLN A 1 88 ? 2.709 -11.041 -12.599 1.00 72.62 88 GLN A CA 1
ATOM 698 C C . GLN A 1 88 ? 3.643 -9.837 -12.377 1.00 72.62 88 GLN A C 1
ATOM 700 O O . GLN A 1 88 ? 3.599 -8.870 -13.138 1.00 72.62 88 GLN A O 1
ATOM 705 N N . THR A 1 89 ? 4.548 -9.916 -11.397 1.00 82.06 89 THR A N 1
ATOM 706 C CA . THR A 1 89 ? 5.462 -8.823 -11.040 1.00 82.06 89 THR A CA 1
ATOM 707 C C . THR A 1 89 ? 6.661 -8.708 -11.986 1.00 82.06 89 THR A C 1
ATOM 709 O O . THR A 1 89 ? 7.098 -7.594 -12.274 1.00 82.06 89 THR A O 1
ATOM 712 N N . GLN A 1 90 ? 7.168 -9.823 -12.530 1.00 85.31 90 GLN A N 1
ATOM 713 C CA . GLN A 1 90 ? 8.396 -9.850 -13.350 1.00 85.31 90 GLN A CA 1
ATOM 714 C C . GLN A 1 90 ? 8.365 -8.885 -14.540 1.00 85.31 90 GLN A C 1
ATOM 716 O O . GLN A 1 90 ? 9.312 -8.140 -14.787 1.00 85.31 90 GLN A O 1
ATOM 721 N N . ASN A 1 91 ? 7.240 -8.845 -15.251 1.00 89.62 91 ASN A N 1
ATOM 722 C CA . ASN A 1 91 ? 7.081 -7.994 -16.427 1.00 89.62 91 ASN A CA 1
ATOM 723 C C . ASN A 1 91 ? 6.391 -6.664 -16.116 1.00 89.62 91 ASN A C 1
ATOM 725 O O . ASN A 1 91 ? 6.186 -5.848 -17.017 1.00 89.62 91 ASN A O 1
ATOM 729 N N . LYS A 1 92 ? 6.059 -6.400 -14.848 1.00 92.31 92 LYS A N 1
ATOM 730 C CA . LYS A 1 92 ? 5.237 -5.253 -14.456 1.00 92.31 92 LYS A CA 1
ATOM 731 C C . LYS A 1 92 ? 5.903 -3.921 -14.787 1.00 92.31 92 LYS A C 1
ATOM 733 O O . LYS A 1 92 ? 5.239 -3.020 -15.286 1.00 92.31 92 LYS A O 1
ATOM 738 N N . ARG A 1 93 ? 7.226 -3.802 -14.615 1.00 94.81 93 ARG A N 1
ATOM 739 C CA . ARG A 1 93 ? 7.985 -2.603 -15.028 1.00 94.81 93 ARG A CA 1
ATOM 740 C C . ARG A 1 93 ? 7.861 -2.323 -16.526 1.00 94.81 93 ARG A C 1
ATOM 742 O O . ARG A 1 93 ? 7.633 -1.180 -16.917 1.00 94.81 93 ARG A O 1
ATOM 749 N N . HIS A 1 94 ? 7.973 -3.362 -17.353 1.00 95.62 94 HIS A N 1
ATOM 750 C CA . HIS A 1 94 ? 7.806 -3.248 -18.800 1.00 95.62 94 HIS A CA 1
ATOM 751 C C . HIS A 1 94 ? 6.368 -2.864 -19.162 1.00 95.62 94 HIS A C 1
ATOM 753 O O . HIS A 1 94 ? 6.172 -1.924 -19.925 1.00 95.62 94 HIS A O 1
ATOM 759 N N . GLN A 1 95 ? 5.370 -3.512 -18.554 1.00 95.38 95 GLN A N 1
ATOM 760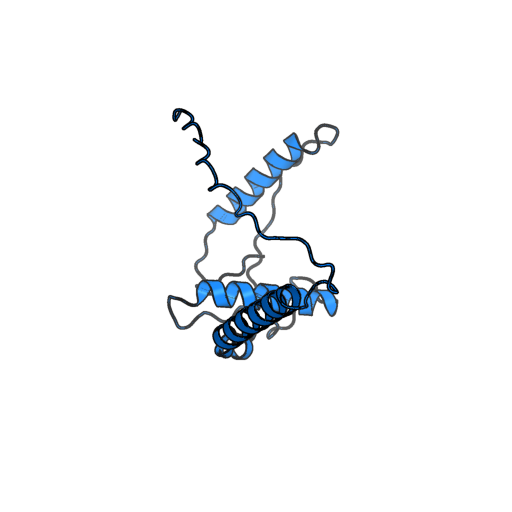 C CA . GLN A 1 95 ? 3.954 -3.182 -18.751 1.00 95.38 95 GLN A CA 1
ATOM 761 C C . GLN A 1 95 ? 3.647 -1.724 -18.387 1.00 95.38 95 GLN A C 1
ATOM 763 O O . GLN A 1 95 ? 2.979 -1.033 -19.152 1.00 95.38 95 GLN A O 1
ATOM 768 N N . LEU A 1 96 ? 4.171 -1.237 -17.257 1.00 96.38 96 LEU A N 1
ATOM 769 C CA . LEU A 1 96 ? 4.009 0.152 -16.821 1.00 96.38 96 LEU A CA 1
ATOM 770 C C . LEU A 1 96 ? 4.651 1.128 -17.810 1.00 96.38 96 LEU A C 1
ATOM 772 O O . LEU A 1 96 ? 4.010 2.100 -18.202 1.00 96.38 96 LEU A O 1
ATOM 776 N N . LYS A 1 97 ? 5.880 0.852 -18.264 1.00 97.62 97 LYS A N 1
ATOM 777 C CA . LYS A 1 97 ? 6.556 1.661 -19.288 1.00 97.62 97 LYS A CA 1
ATOM 778 C C . LYS A 1 97 ? 5.721 1.731 -20.567 1.00 97.62 97 LYS A C 1
ATOM 780 O O . LYS A 1 97 ? 5.421 2.826 -21.034 1.00 97.62 97 LYS A O 1
ATOM 785 N N . SER A 1 98 ? 5.307 0.581 -21.100 1.00 98.00 98 SER A N 1
ATOM 786 C CA . SER A 1 98 ? 4.493 0.505 -22.317 1.00 98.00 98 SER A CA 1
ATOM 787 C C . SER A 1 98 ? 3.157 1.231 -22.166 1.00 98.00 98 SER A C 1
ATOM 789 O O . SER A 1 98 ? 2.747 1.944 -23.079 1.00 98.00 98 SER A O 1
ATOM 791 N N . LEU A 1 99 ? 2.497 1.095 -21.011 1.00 97.62 99 LEU A N 1
ATOM 792 C CA . LEU A 1 99 ? 1.248 1.788 -20.706 1.00 97.62 99 LEU A CA 1
ATOM 793 C C . LEU A 1 99 ? 1.434 3.310 -20.714 1.00 97.62 99 LEU A C 1
ATOM 795 O O . LEU A 1 99 ? 0.682 4.007 -21.388 1.00 97.62 99 LEU A O 1
ATOM 799 N N . ILE A 1 100 ? 2.446 3.820 -20.008 1.00 97.88 100 ILE A N 1
ATOM 800 C CA . ILE A 1 100 ? 2.728 5.259 -19.922 1.00 97.88 100 ILE A CA 1
ATOM 801 C C . ILE A 1 100 ? 3.076 5.826 -21.302 1.00 97.88 100 ILE A C 1
ATOM 803 O O . ILE A 1 100 ? 2.528 6.855 -21.693 1.00 97.88 100 ILE A O 1
ATOM 807 N N . THR A 1 101 ? 3.940 5.149 -22.065 1.00 98.06 101 THR A N 1
ATOM 808 C CA . THR A 1 101 ? 4.311 5.582 -23.419 1.00 98.06 101 THR A CA 1
ATOM 809 C C . THR A 1 101 ? 3.099 5.630 -24.347 1.00 98.06 101 THR A C 1
ATOM 811 O O . THR A 1 101 ? 2.920 6.617 -25.058 1.00 98.06 101 THR A O 1
ATOM 814 N N . ARG A 1 102 ? 2.237 4.605 -24.311 1.00 97.81 102 ARG A N 1
ATOM 815 C CA . ARG A 1 102 ? 1.016 4.560 -25.124 1.00 97.81 102 ARG A CA 1
ATOM 816 C C . ARG A 1 102 ? 0.055 5.698 -24.771 1.00 97.81 102 ARG A C 1
ATOM 818 O O . ARG A 1 102 ? -0.357 6.426 -25.666 1.00 97.81 102 ARG A O 1
ATOM 825 N N . LEU A 1 103 ? -0.249 5.889 -23.485 1.00 97.56 103 LEU A N 1
ATOM 826 C CA . LEU A 1 103 ? -1.135 6.970 -23.029 1.00 97.56 103 LEU A CA 1
ATOM 827 C C . LEU A 1 103 ? -0.573 8.359 -23.378 1.00 97.56 103 LEU A C 1
ATOM 829 O O . LEU A 1 103 ? -1.324 9.267 -23.730 1.00 97.56 103 LEU A O 1
ATOM 833 N N . GLY A 1 104 ? 0.753 8.524 -23.315 1.00 96.75 104 GLY A N 1
ATOM 834 C CA . GLY A 1 104 ? 1.428 9.748 -23.746 1.00 96.75 104 GLY A CA 1
ATOM 835 C C . GLY A 1 104 ? 1.254 10.020 -25.241 1.00 96.75 104 GLY A C 1
ATOM 836 O O . GLY A 1 104 ? 0.912 11.137 -25.624 1.00 96.75 104 GLY A O 1
ATOM 837 N N . ALA A 1 105 ? 1.428 8.998 -26.084 1.00 95.31 105 ALA A N 1
ATOM 838 C CA . ALA A 1 105 ? 1.203 9.117 -27.522 1.00 95.31 105 ALA A CA 1
ATOM 839 C C . ALA A 1 105 ? -0.263 9.456 -27.841 1.00 95.31 105 ALA A C 1
ATOM 841 O O . ALA A 1 105 ? -0.515 10.401 -28.581 1.00 95.31 105 ALA A O 1
ATOM 842 N N . GLU A 1 106 ? -1.228 8.751 -27.238 1.00 94.81 106 GLU A N 1
ATOM 843 C CA . GLU A 1 106 ? -2.668 8.999 -27.422 1.00 94.81 106 GLU A CA 1
ATOM 844 C C . GLU A 1 106 ? -3.045 10.455 -27.109 1.00 94.81 106 GLU A C 1
ATOM 846 O O . GLU A 1 106 ? -3.748 11.100 -27.889 1.00 94.81 106 GLU A O 1
ATOM 851 N N . LYS A 1 107 ? -2.517 11.013 -26.012 1.00 92.31 107 LYS A N 1
ATOM 852 C CA . LYS A 1 107 ? -2.754 12.413 -25.638 1.00 92.31 107 LYS A CA 1
ATOM 853 C C . LYS A 1 107 ? -2.168 13.398 -26.654 1.00 92.31 107 LYS A C 1
ATOM 855 O O . LYS A 1 107 ? -2.825 14.380 -26.993 1.00 92.31 107 LYS A O 1
ATOM 860 N N . ASN A 1 108 ? -0.962 13.135 -27.153 1.00 87.06 108 ASN A N 1
ATOM 861 C CA . ASN A 1 108 ? -0.308 13.993 -28.144 1.00 87.06 108 ASN A CA 1
ATOM 862 C C . ASN A 1 108 ? -1.013 13.927 -29.513 1.00 87.06 108 ASN A C 1
ATOM 864 O O . ASN A 1 108 ? -1.134 14.945 -30.195 1.00 87.06 108 ASN A O 1
ATOM 868 N N . HIS A 1 109 ? -1.536 12.757 -29.895 1.00 77.12 109 HIS A N 1
ATOM 869 C CA . HIS A 1 109 ? -2.353 12.586 -31.100 1.00 77.12 109 HIS A CA 1
ATOM 870 C C . HIS A 1 109 ? -3.702 13.315 -30.997 1.00 77.12 109 HIS A C 1
ATOM 872 O O . HIS A 1 109 ? -4.121 13.965 -31.950 1.00 77.12 109 HIS A O 1
ATOM 878 N N . ALA A 1 110 ? -4.352 13.288 -29.830 1.00 72.25 110 ALA A N 1
ATOM 879 C CA . ALA A 1 110 ? -5.595 14.027 -29.594 1.00 72.25 110 ALA A CA 1
ATOM 880 C C . ALA A 1 110 ? -5.417 15.561 -29.610 1.00 72.25 110 ALA A C 1
ATOM 882 O O . ALA A 1 110 ? -6.381 16.287 -29.825 1.00 72.25 110 ALA A O 1
ATOM 883 N N . GLN A 1 111 ? -4.197 16.066 -29.398 1.00 59.81 111 GLN A N 1
ATOM 884 C CA . GLN A 1 111 ? -3.873 17.498 -29.490 1.00 59.81 111 GLN A CA 1
ATOM 885 C C . GLN A 1 111 ? -3.460 17.944 -30.901 1.00 59.81 111 GLN A C 1
ATOM 887 O O . GLN A 1 111 ? -3.410 19.141 -31.167 1.00 59.81 111 GLN A O 1
ATOM 892 N N . THR A 1 112 ? -3.168 17.006 -31.807 1.00 55.47 112 THR A N 1
ATOM 893 C CA . THR A 1 112 ? -2.708 17.290 -33.179 1.00 55.47 112 THR A CA 1
ATOM 894 C C . THR A 1 112 ? -3.793 17.121 -34.245 1.00 55.47 112 THR A C 1
ATOM 896 O O . THR A 1 112 ? -3.527 17.373 -35.419 1.00 55.47 112 THR A O 1
ATOM 899 N N . THR A 1 113 ? -5.033 16.777 -33.876 1.00 47.12 113 THR A N 1
ATOM 900 C CA . THR A 1 113 ? -6.178 16.944 -34.785 1.00 47.12 113 THR A CA 1
ATOM 901 C C . THR A 1 113 ? -6.441 18.443 -34.996 1.00 47.12 113 THR A C 1
ATOM 903 O O . THR A 1 113 ? -6.736 19.130 -34.015 1.00 47.12 113 THR A O 1
ATOM 906 N N . PRO A 1 114 ? -6.334 18.982 -36.226 1.00 50.53 114 PRO A N 1
ATOM 907 C CA . PRO A 1 114 ? -6.496 20.413 -36.461 1.00 50.53 114 PRO A CA 1
ATOM 908 C C . PRO A 1 114 ? -7.945 20.845 -36.187 1.00 50.53 114 PRO A C 1
ATOM 910 O O . PRO A 1 114 ? -8.864 20.120 -36.580 1.00 50.53 114 PRO A O 1
ATOM 913 N N . PRO A 1 115 ? -8.197 22.032 -35.603 1.00 48.69 115 PRO A N 1
ATOM 914 C CA . PRO A 1 115 ? -9.486 22.679 -35.784 1.00 48.69 115 PRO A CA 1
ATOM 915 C C . PRO A 1 115 ? -9.665 22.971 -37.278 1.00 48.69 115 PRO A C 1
ATOM 917 O O . PRO A 1 115 ? -8.768 23.513 -37.930 1.00 48.69 115 PRO A O 1
ATOM 920 N N . THR A 1 116 ? -10.816 22.580 -37.824 1.00 48.50 116 THR A N 1
ATOM 921 C CA . THR A 1 116 ? -11.283 22.964 -39.159 1.00 48.50 116 THR A CA 1
ATOM 922 C C . THR A 1 116 ? -10.978 24.439 -39.415 1.00 48.50 116 THR A C 1
ATOM 924 O O . THR A 1 116 ? -11.344 25.300 -38.616 1.00 48.50 116 THR A O 1
ATOM 927 N N . SER A 1 117 ? -10.275 24.707 -40.517 1.00 49.75 117 SER A N 1
ATOM 928 C CA . SER A 1 117 ? -9.759 26.017 -40.901 1.00 49.75 117 SER A CA 1
ATOM 929 C C . SER A 1 117 ? -10.797 27.133 -40.779 1.00 49.75 117 SER A C 1
ATOM 931 O O . SER A 1 117 ? -11.771 27.163 -41.528 1.00 49.75 117 SER A O 1
ATOM 933 N N . GLN A 1 118 ? -10.519 28.114 -39.922 1.00 44.25 118 GLN A N 1
ATOM 934 C CA . GLN A 1 118 ? -10.881 29.504 -40.186 1.00 44.25 118 GLN A CA 1
ATOM 935 C C . GLN A 1 118 ? -9.631 30.369 -39.999 1.00 44.25 118 GLN A C 1
ATOM 937 O O . GLN A 1 118 ? -9.020 30.406 -38.933 1.00 44.25 118 GLN A O 1
ATOM 942 N N . ASN A 1 119 ? -9.207 30.980 -41.105 1.00 46.97 119 ASN A N 1
ATOM 943 C CA . ASN A 1 119 ? -8.015 31.810 -41.231 1.00 46.97 119 ASN A CA 1
ATOM 944 C C . ASN A 1 119 ? -8.120 33.059 -40.355 1.00 46.97 119 ASN A C 1
ATOM 946 O O . ASN A 1 119 ? -8.837 33.978 -40.741 1.00 46.97 119 ASN A O 1
ATOM 950 N N . HIS A 1 120 ? -7.339 33.165 -39.278 1.00 48.47 120 HIS A N 1
ATOM 951 C CA . HIS A 1 120 ? -7.081 34.453 -38.631 1.00 48.47 120 HIS A CA 1
ATOM 952 C C . HIS A 1 120 ? -5.607 34.577 -38.225 1.00 48.47 120 HIS A C 1
ATOM 954 O O . HIS A 1 120 ? -4.990 33.655 -37.700 1.00 48.47 120 HIS A O 1
ATOM 960 N N . THR A 1 121 ? -5.047 35.727 -38.578 1.00 45.34 121 THR A N 1
ATOM 961 C CA . THR A 1 121 ? -3.638 36.120 -38.553 1.00 45.34 121 THR A CA 1
ATOM 962 C C . THR A 1 121 ? -2.983 36.084 -37.170 1.00 45.34 121 THR A C 1
ATOM 964 O O . THR A 1 121 ? -3.576 36.454 -36.163 1.00 45.34 121 THR A O 1
ATOM 967 N N . HIS A 1 122 ? -1.712 35.688 -37.193 1.00 47.03 122 HIS A N 1
ATOM 968 C CA . HIS A 1 122 ? -0.752 35.533 -36.105 1.00 47.03 122 HIS A CA 1
ATOM 969 C C . HIS A 1 122 ? -0.543 36.799 -35.246 1.00 47.03 122 HIS A C 1
ATOM 971 O O . HIS A 1 122 ? -0.084 37.824 -35.749 1.00 47.03 122 HIS A O 1
ATOM 977 N N . SER A 1 123 ? -0.716 36.681 -33.928 1.00 45.53 123 SER A N 1
ATOM 978 C CA . SER A 1 123 ? 0.015 37.477 -32.932 1.00 45.53 123 SER A CA 1
ATOM 979 C C . SER A 1 123 ? 0.452 36.568 -31.775 1.00 45.53 123 SER A C 1
ATOM 981 O O . SER A 1 123 ? -0.319 35.747 -31.282 1.00 45.53 123 SER A O 1
ATOM 983 N N . SER A 1 124 ? 1.732 36.651 -31.405 1.00 50.19 124 SER A N 1
ATOM 984 C CA . SER A 1 124 ? 2.332 35.831 -30.345 1.00 50.19 124 SER A CA 1
ATOM 985 C C . SER A 1 124 ? 1.726 36.164 -28.975 1.00 50.19 124 SER A C 1
ATOM 987 O O . SER A 1 124 ? 1.509 37.346 -28.696 1.00 50.19 124 SER A O 1
ATOM 989 N N . PRO A 1 125 ? 1.502 35.176 -28.089 1.00 54.22 125 PRO A N 1
ATOM 990 C CA . PRO A 1 125 ? 1.091 35.451 -26.718 1.00 54.22 125 PRO A CA 1
ATOM 991 C C . PRO A 1 125 ? 2.277 35.995 -25.894 1.00 54.22 125 PRO A C 1
ATOM 993 O O . PRO A 1 125 ? 3.420 35.595 -26.139 1.00 54.22 125 PRO A O 1
ATOM 996 N N . PRO A 1 126 ? 2.037 36.891 -24.919 1.00 55.22 126 PRO A N 1
ATOM 997 C CA . PRO A 1 126 ? 3.082 37.356 -24.01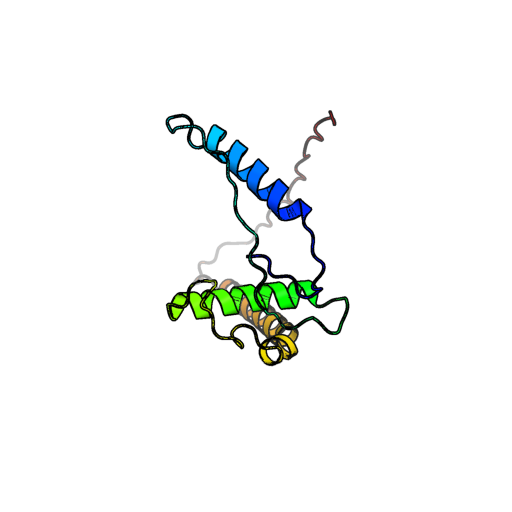5 1.00 55.22 126 PRO A CA 1
ATOM 998 C C . PRO A 1 126 ? 3.517 36.238 -23.054 1.00 55.22 126 PRO A C 1
ATOM 1000 O O . PRO A 1 126 ? 2.720 35.377 -22.674 1.00 55.22 126 PRO A O 1
ATOM 1003 N N . SER A 1 127 ? 4.797 36.258 -22.676 1.00 55.25 127 SER A N 1
ATOM 1004 C CA . SER A 1 127 ? 5.401 35.328 -21.715 1.00 55.25 127 SER A CA 1
ATOM 1005 C C . SER A 1 127 ? 4.672 35.346 -20.361 1.00 55.25 127 SER A C 1
ATOM 1007 O O . SER A 1 127 ? 4.266 36.421 -19.919 1.00 55.25 127 SER A O 1
ATOM 1009 N N . PRO A 1 128 ? 4.532 34.198 -19.673 1.00 56.03 128 PRO A N 1
ATOM 1010 C CA . PRO A 1 128 ? 3.890 34.149 -18.363 1.00 56.03 128 PRO A CA 1
ATOM 1011 C C . PRO A 1 128 ? 4.767 34.821 -17.295 1.00 56.03 128 PRO A C 1
ATOM 1013 O O . PRO A 1 128 ? 5.952 34.508 -17.175 1.00 56.03 128 PRO A O 1
ATOM 1016 N N . GLU A 1 129 ? 4.179 35.725 -16.510 1.00 62.09 129 GLU A N 1
ATOM 1017 C CA . GLU A 1 129 ? 4.799 36.255 -15.290 1.00 62.09 129 GLU A CA 1
ATOM 1018 C C . GLU A 1 129 ? 4.920 35.149 -14.230 1.00 62.09 129 GLU A C 1
ATOM 1020 O O . GLU A 1 129 ? 4.004 34.343 -14.039 1.00 62.09 129 GLU A O 1
ATOM 1025 N N . LEU A 1 130 ? 6.069 35.103 -13.545 1.00 49.00 130 LEU A N 1
ATOM 1026 C CA . LEU A 1 130 ? 6.270 34.222 -12.398 1.00 49.00 130 LEU A CA 1
ATOM 1027 C C . LEU A 1 130 ? 5.341 34.652 -11.257 1.00 49.00 130 LEU A C 1
ATOM 1029 O O . LEU A 1 130 ? 5.360 35.799 -10.824 1.00 49.00 130 LEU A O 1
ATOM 1033 N N . ILE A 1 131 ? 4.565 33.700 -10.745 1.00 52.59 131 ILE A N 1
ATOM 1034 C CA . ILE A 1 131 ? 3.795 33.862 -9.514 1.00 52.59 131 ILE A CA 1
ATOM 1035 C C . ILE A 1 131 ? 4.768 33.705 -8.343 1.00 52.59 131 ILE A C 1
ATOM 1037 O O . ILE A 1 131 ? 5.264 32.602 -8.102 1.00 52.59 131 ILE A O 1
ATOM 1041 N N . ASP A 1 132 ? 5.022 34.789 -7.612 1.00 52.94 132 ASP A N 1
ATOM 1042 C CA . ASP A 1 132 ? 5.689 34.727 -6.312 1.00 52.94 132 ASP A CA 1
ATOM 1043 C C . ASP A 1 132 ? 4.769 34.022 -5.309 1.00 52.94 132 ASP A C 1
ATOM 1045 O O . ASP A 1 132 ? 3.690 34.508 -4.961 1.00 52.94 132 ASP A O 1
ATOM 1049 N N . ILE A 1 133 ? 5.189 32.843 -4.853 1.00 56.78 133 ILE A N 1
ATOM 1050 C CA . ILE A 1 133 ? 4.532 32.117 -3.766 1.00 56.78 133 ILE A CA 1
ATOM 1051 C C . ILE A 1 133 ? 5.104 32.666 -2.449 1.00 56.78 133 ILE A C 1
ATOM 1053 O O . ILE A 1 133 ? 6.316 32.559 -2.244 1.00 56.78 133 ILE A O 1
ATOM 1057 N N . PRO A 1 134 ? 4.286 33.222 -1.537 1.00 51.44 134 PRO A N 1
ATOM 1058 C CA . PRO A 1 134 ? 4.768 33.644 -0.228 1.00 51.44 134 PRO A CA 1
ATOM 1059 C C . PRO A 1 134 ? 5.262 32.430 0.566 1.00 51.44 134 PRO A C 1
ATOM 1061 O O . PRO A 1 134 ? 4.537 31.446 0.721 1.00 51.44 134 PRO A O 1
ATOM 1064 N N . LEU A 1 135 ? 6.493 32.492 1.079 1.00 60.03 135 LEU A N 1
ATOM 1065 C CA . LEU A 1 135 ? 6.956 31.562 2.106 1.00 60.03 135 LEU A CA 1
ATOM 1066 C C . LEU A 1 135 ? 6.242 31.907 3.417 1.00 60.03 135 LEU A C 1
ATOM 1068 O O . LEU A 1 135 ? 6.519 32.951 4.010 1.00 60.03 135 LEU A O 1
ATOM 1072 N N . ASP A 1 136 ? 5.357 31.027 3.882 1.00 61.69 136 ASP A N 1
ATOM 1073 C CA . ASP A 1 136 ? 4.866 31.098 5.257 1.00 61.69 136 ASP A CA 1
ATOM 1074 C C . ASP A 1 136 ? 6.035 30.872 6.239 1.00 61.69 136 ASP A C 1
ATOM 1076 O O . ASP A 1 136 ? 6.839 29.951 6.037 1.00 61.69 136 ASP A O 1
ATOM 1080 N N . PRO A 1 137 ? 6.160 31.677 7.311 1.00 60.19 137 PRO A N 1
ATOM 1081 C CA . PRO A 1 137 ? 7.160 31.448 8.343 1.00 6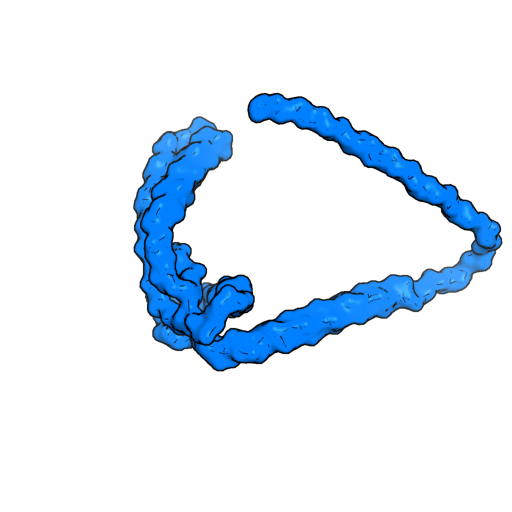0.19 137 PRO A CA 1
ATOM 1082 C C . PRO A 1 137 ? 6.865 30.142 9.087 1.00 60.19 137 PRO A C 1
ATOM 1084 O O . PRO A 1 137 ? 5.766 29.943 9.604 1.00 60.19 137 PRO A O 1
ATOM 1087 N N . LEU A 1 138 ? 7.872 29.272 9.165 1.00 57.19 138 LEU A N 1
ATOM 1088 C CA . LEU A 1 138 ? 7.897 28.110 10.055 1.00 57.19 138 LEU A CA 1
ATOM 1089 C C . LEU A 1 138 ? 7.502 28.519 11.487 1.00 57.19 138 LEU A C 1
ATOM 1091 O O . LEU A 1 138 ? 8.165 29.370 12.085 1.00 57.19 138 LEU A O 1
ATOM 1095 N N . MET A 1 139 ? 6.453 27.887 12.023 1.00 49.53 139 MET A N 1
ATOM 1096 C CA . MET A 1 139 ? 6.306 27.665 13.467 1.00 49.53 139 MET A CA 1
ATOM 1097 C C . MET A 1 139 ? 7.077 26.414 13.878 1.00 49.53 139 MET A C 1
ATOM 1099 O O . MET A 1 139 ? 7.040 25.426 13.107 1.00 49.53 139 MET A O 1
#

Solvent-accessible surface area (backbone atoms only — not comparable to full-atom values): 9072 Å² total; per-residue (Å²): 111,56,89,62,39,81,70,73,83,62,71,66,54,53,56,52,52,24,51,50,53,23,52,49,42,55,72,76,37,69,94,48,81,89,59,81,55,78,73,73,86,41,73,70,85,70,62,66,61,94,64,95,79,48,62,67,57,51,50,54,46,46,53,53,33,49,54,52,36,48,74,72,69,37,50,88,86,64,54,66,89,65,56,56,51,68,76,68,53,76,52,39,66,59,52,51,51,54,50,51,52,50,57,52,50,54,53,54,55,69,70,64,61,74,78,81,88,76,96,75,85,91,76,84,81,81,80,84,79,82,81,85,74,84,82,77,81,85,128

Organism: Geodia barretti (NCBI:txid519541)

pLDDT: mean 81.73, std 16.4, range [44.25, 98.06]

InterPro domains:
  IPR003653 Ulp1 protease family, C-terminal catalytic domain [PF02902] (2-68)
  IPR038765 Papain-like cysteine peptidase superfamily [SSF54001] (2-104)
  IPR051947 Sentrin-specific protease [PTHR46896] (2-118)

Sequence (139 aa):
MILDSLEIRRGAIVTRINNYLTEEWGVKKKDCSPVKFKLKAVHPKLLPQNNSCDCGVFVLQYVESLFQCLKAGHLPPAMPDDWASYHQTQNKRHQLKSLITRLGAEKNHAQTTPPTSQNHTHSSPPSPELIDIPLDPLM

Radius of gyration: 24.2 Å; Cα contacts (8 Å, |Δi|>4): 75; chains: 1; bounding box: 39×56×61 Å

Secondary structure (DSSP, 8-state):
----TT----THHHHHHHHHHHHHHHHH-TTSPP----PPP-----PPPSSSS-HHHHHHHHHHHHHHHHHTT--TTS--TTTT-HHHHHTHHHHHHHHHHHHHHHHHHHHHSPP--------PPPPPPP-----PPP-